Protein AF-A0A815PMX2-F1 (afdb_monomer_lite)

Radius of gyration: 17.83 Å; chains: 1; bounding box: 47×33×48 Å

Structure (mmCIF, N/CA/C/O backbone):
data_AF-A0A815PMX2-F1
#
_entry.id   AF-A0A815PMX2-F1
#
loop_
_atom_site.group_PDB
_atom_site.id
_atom_site.type_symbol
_atom_site.label_atom_id
_atom_site.label_alt_id
_atom_site.label_comp_id
_atom_site.label_asym_id
_atom_site.label_entity_id
_atom_site.label_seq_id
_atom_site.pdbx_PDB_ins_code
_atom_site.Cartn_x
_atom_site.Cartn_y
_atom_site.Cartn_z
_atom_site.occupancy
_atom_site.B_iso_or_equiv
_atom_site.auth_seq_id
_atom_site.auth_comp_id
_atom_site.auth_asym_id
_atom_site.auth_atom_id
_atom_site.pdbx_PDB_model_num
ATOM 1 N N . SER A 1 1 ? -27.766 22.122 11.361 1.00 43.38 1 SER A N 1
ATOM 2 C CA . SER A 1 1 ? -26.339 22.453 11.202 1.00 43.38 1 SER A CA 1
ATOM 3 C C . SER A 1 1 ? -25.602 21.151 10.953 1.00 43.38 1 SER A C 1
ATOM 5 O O . SER A 1 1 ? -25.470 20.367 11.881 1.00 43.38 1 SER A O 1
ATOM 7 N N . LEU A 1 2 ? -25.263 20.840 9.700 1.00 44.00 2 LEU A N 1
ATOM 8 C CA . LEU A 1 2 ? -24.420 19.687 9.375 1.00 44.00 2 LEU A CA 1
ATOM 9 C C . LEU A 1 2 ? -22.976 20.146 9.568 1.00 44.00 2 LEU A C 1
ATOM 11 O O . LEU A 1 2 ? -22.429 20.832 8.710 1.00 44.00 2 LEU A O 1
ATOM 15 N N . HIS A 1 3 ? -22.385 19.843 10.721 1.00 51.25 3 HIS A N 1
ATOM 16 C CA . HIS A 1 3 ? -20.934 19.905 10.839 1.00 51.25 3 HIS A CA 1
ATOM 17 C C . HIS A 1 3 ? -20.375 18.859 9.873 1.00 51.25 3 HIS A C 1
ATOM 19 O O . HIS A 1 3 ? -20.609 17.665 10.051 1.00 51.25 3 HIS A O 1
ATOM 25 N N . GLN A 1 4 ? -19.725 19.314 8.800 1.00 53.69 4 GLN A N 1
ATOM 26 C CA . GLN A 1 4 ? -18.929 18.443 7.944 1.00 53.69 4 GLN A CA 1
ATOM 27 C C . GLN A 1 4 ? -17.819 17.875 8.824 1.00 53.69 4 GLN A C 1
ATOM 29 O O . GLN A 1 4 ? -16.907 18.596 9.222 1.00 53.69 4 GLN A O 1
ATOM 34 N N . LEU A 1 5 ? -17.951 16.606 9.197 1.00 58.38 5 LEU A N 1
ATOM 35 C CA . LEU A 1 5 ? -16.879 15.877 9.849 1.00 58.38 5 LEU A CA 1
ATOM 36 C C . LEU A 1 5 ? -15.740 15.762 8.835 1.00 58.38 5 LEU A C 1
ATOM 38 O O . LEU A 1 5 ? -15.934 15.235 7.739 1.00 58.38 5 LEU A O 1
ATOM 42 N N . THR A 1 6 ? -14.580 16.322 9.169 1.00 66.44 6 THR A N 1
ATOM 43 C CA . THR A 1 6 ? -13.397 16.232 8.316 1.00 66.44 6 THR A CA 1
ATOM 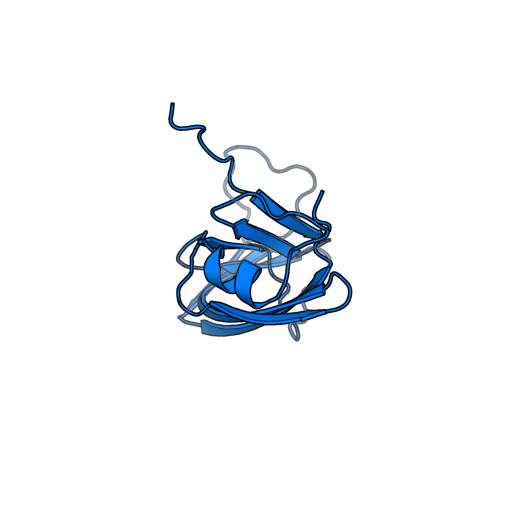44 C C . THR A 1 6 ? -12.920 14.779 8.315 1.00 66.44 6 THR A C 1
ATOM 46 O O . THR A 1 6 ? -12.684 14.235 9.395 1.00 66.44 6 THR A O 1
ATOM 49 N N . PRO A 1 7 ? -12.790 14.124 7.151 1.00 76.44 7 PRO A N 1
ATOM 50 C CA . PRO A 1 7 ? -12.268 12.767 7.090 1.00 76.44 7 PRO A CA 1
ATOM 51 C C . PRO A 1 7 ? -10.827 12.734 7.602 1.00 76.44 7 PRO A C 1
ATOM 53 O O . PRO A 1 7 ? -10.043 13.646 7.324 1.00 76.44 7 PRO A O 1
ATOM 56 N N . THR A 1 8 ? -10.465 11.675 8.323 1.00 85.50 8 THR A N 1
ATOM 57 C CA . THR A 1 8 ? -9.077 11.474 8.746 1.00 85.50 8 THR A CA 1
ATOM 58 C C . THR A 1 8 ? -8.324 10.696 7.685 1.00 85.50 8 THR A C 1
ATOM 60 O O . THR A 1 8 ? -8.778 9.645 7.231 1.00 85.50 8 THR A O 1
ATOM 63 N N . ILE A 1 9 ? -7.156 11.203 7.299 1.00 89.75 9 ILE A N 1
ATOM 64 C CA . ILE A 1 9 ? -6.260 10.548 6.351 1.00 89.75 9 ILE A CA 1
ATOM 65 C C . ILE A 1 9 ? -4.940 10.290 7.064 1.00 89.75 9 ILE A C 1
ATOM 67 O O . ILE A 1 9 ? -4.290 11.222 7.530 1.00 89.75 9 ILE A O 1
ATOM 71 N N . TYR A 1 10 ? -4.538 9.025 7.118 1.00 90.00 10 TYR A N 1
ATOM 72 C CA . TYR A 1 10 ? -3.229 8.620 7.614 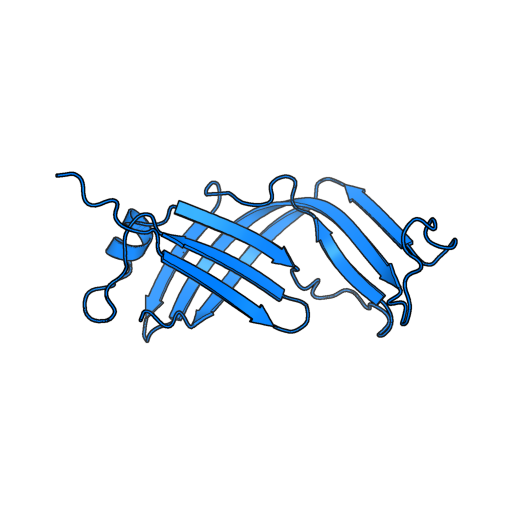1.00 90.00 10 TYR A CA 1
ATOM 73 C C . TYR A 1 10 ? -2.324 8.329 6.435 1.00 90.00 10 TYR A C 1
ATOM 75 O O . TYR A 1 10 ? -2.607 7.420 5.656 1.00 90.00 10 TYR A O 1
ATOM 83 N N . THR A 1 11 ? -1.227 9.067 6.322 1.00 90.12 11 THR A N 1
ATOM 84 C CA . THR A 1 11 ? -0.210 8.820 5.300 1.00 90.12 11 THR A CA 1
ATOM 85 C C . THR A 1 11 ? 1.021 8.208 5.948 1.00 90.12 11 THR A C 1
ATOM 87 O O . THR A 1 11 ? 1.659 8.816 6.805 1.00 90.12 11 THR A O 1
ATOM 90 N N . TYR A 1 12 ? 1.372 7.003 5.514 1.00 88.75 12 TYR A N 1
ATOM 91 C CA . TYR A 1 12 ? 2.655 6.385 5.805 1.00 88.75 12 TYR A CA 1
ATOM 92 C C . TYR A 1 12 ? 3.595 6.606 4.622 1.00 88.75 12 TYR A C 1
ATOM 94 O O . TYR A 1 12 ? 3.279 6.229 3.492 1.00 88.75 12 TYR A O 1
ATOM 102 N N . SER A 1 13 ? 4.765 7.186 4.889 1.00 89.44 13 SER A N 1
ATOM 103 C CA . SER A 1 13 ? 5.793 7.422 3.879 1.00 89.44 13 SER A CA 1
ATOM 104 C C . SER A 1 13 ? 7.164 6.992 4.387 1.00 89.44 13 SER A C 1
ATOM 106 O O . SER A 1 13 ? 7.583 7.347 5.489 1.00 89.44 13 SER A O 1
ATOM 108 N N . SER A 1 14 ? 7.864 6.212 3.573 1.00 86.19 14 SER A N 1
ATOM 109 C CA . SER A 1 14 ? 9.255 5.812 3.769 1.00 86.19 14 SER A CA 1
ATOM 110 C C . SER A 1 14 ? 9.955 5.720 2.406 1.00 86.19 14 SER A C 1
ATOM 112 O O . SER A 1 14 ? 9.291 5.767 1.364 1.00 86.19 14 SER A O 1
ATOM 114 N N . PRO A 1 15 ? 11.297 5.616 2.346 1.00 82.38 15 PRO A N 1
ATOM 115 C CA . PRO A 1 15 ? 11.984 5.420 1.073 1.00 82.38 15 PRO A CA 1
ATOM 116 C C . PRO A 1 15 ? 11.419 4.201 0.320 1.00 82.38 15 PRO A C 1
ATOM 118 O O . PRO A 1 15 ? 11.543 3.067 0.773 1.00 82.38 15 PRO A O 1
ATOM 121 N N . GLY A 1 16 ? 10.766 4.443 -0.820 1.00 81.50 16 GLY A N 1
ATOM 122 C CA . GLY A 1 16 ? 10.159 3.399 -1.657 1.00 81.50 16 GLY A CA 1
ATOM 123 C C . GLY A 1 16 ? 8.737 2.961 -1.275 1.00 81.50 16 GLY A C 1
ATOM 124 O O . GLY A 1 16 ? 8.177 2.123 -1.976 1.00 81.50 16 GLY A O 1
ATOM 125 N N . THR A 1 17 ? 8.126 3.528 -0.227 1.00 87.25 17 THR A N 1
ATOM 126 C CA . THR A 1 17 ? 6.737 3.219 0.166 1.00 87.25 17 THR A CA 1
ATOM 127 C C . THR A 1 17 ? 5.949 4.495 0.447 1.00 87.25 17 THR A C 1
ATOM 129 O O . THR A 1 17 ? 6.389 5.331 1.228 1.00 87.25 17 THR A O 1
ATOM 132 N N . SER A 1 18 ? 4.772 4.639 -0.154 1.00 90.88 18 SER A N 1
ATOM 133 C CA . SER A 1 18 ? 3.823 5.715 0.144 1.00 90.88 18 SER A CA 1
ATOM 134 C C . SER A 1 18 ? 2.415 5.154 0.071 1.00 90.88 18 SER A C 1
ATOM 136 O O . SER A 1 18 ? 1.991 4.663 -0.979 1.00 90.88 18 SER A O 1
ATOM 138 N N . ILE A 1 19 ? 1.735 5.173 1.213 1.00 92.19 19 ILE A N 1
ATOM 139 C CA . ILE A 1 19 ? 0.402 4.611 1.399 1.00 92.19 19 ILE A CA 1
ATOM 140 C C . ILE A 1 19 ? -0.426 5.628 2.169 1.00 92.19 19 ILE A C 1
ATOM 142 O O . ILE A 1 19 ? 0.028 6.140 3.191 1.00 92.19 19 ILE A O 1
ATOM 146 N N . SER A 1 20 ? -1.652 5.878 1.719 1.00 94.00 20 SER A N 1
ATOM 147 C CA . SER A 1 20 ? -2.623 6.665 2.480 1.00 94.00 20 SER A CA 1
ATOM 148 C C . SER A 1 20 ? -3.851 5.830 2.817 1.00 94.00 20 SER A C 1
ATOM 150 O O . SER A 1 20 ? -4.326 5.067 1.983 1.00 94.00 20 SER A O 1
ATOM 152 N N . ILE A 1 21 ? -4.376 5.972 4.029 1.00 94.81 21 ILE A N 1
ATOM 153 C CA . ILE A 1 21 ? -5.571 5.272 4.507 1.00 94.81 21 ILE A CA 1
ATOM 154 C C . ILE A 1 21 ? -6.569 6.331 4.958 1.00 94.81 21 ILE A C 1
ATOM 156 O O . ILE A 1 21 ? -6.280 7.115 5.861 1.00 94.81 21 ILE A O 1
ATOM 160 N N . GLY A 1 22 ? -7.724 6.369 4.302 1.00 93.88 22 GLY A N 1
ATOM 161 C CA . GLY A 1 22 ? -8.795 7.310 4.600 1.00 93.88 22 GLY A CA 1
ATOM 162 C C . GLY A 1 22 ? -9.890 6.683 5.455 1.00 93.88 22 GLY A C 1
ATOM 163 O O . GLY A 1 22 ? -10.361 5.580 5.164 1.00 93.88 22 GLY A O 1
ATOM 164 N N . PHE A 1 23 ? -10.350 7.432 6.453 1.00 93.44 23 PHE A N 1
ATOM 165 C CA . PHE A 1 23 ? -11.509 7.121 7.283 1.00 93.44 23 PHE A CA 1
ATOM 166 C C . PHE A 1 23 ? -12.581 8.203 7.119 1.00 93.44 23 PHE A C 1
ATOM 168 O O . PHE A 1 23 ? -12.278 9.390 6.997 1.00 93.44 23 PHE A O 1
ATOM 175 N N . LYS A 1 24 ? -13.851 7.789 7.089 1.00 92.12 24 LYS A N 1
ATOM 176 C CA . LYS A 1 24 ? -15.018 8.653 6.838 1.00 92.12 24 LYS A CA 1
ATOM 177 C C . LYS A 1 24 ? -15.202 9.709 7.922 1.00 92.12 24 LYS A C 1
ATOM 179 O O . LYS A 1 24 ? -15.602 10.826 7.618 1.00 92.12 24 LYS A O 1
ATOM 184 N N . ASN A 1 25 ? -14.916 9.336 9.165 1.00 88.50 25 ASN A N 1
ATOM 185 C CA . ASN A 1 25 ? -15.086 10.175 10.340 1.00 88.50 25 ASN A CA 1
ATOM 186 C C . ASN A 1 25 ? -13.749 10.346 11.073 1.00 88.50 25 ASN A C 1
ATOM 188 O O . ASN A 1 25 ? -12.892 9.462 10.964 1.00 88.50 25 ASN A O 1
ATOM 192 N N . PRO A 1 26 ? -13.603 11.430 11.856 1.00 85.38 26 PRO A N 1
ATOM 193 C CA . PRO A 1 26 ? -12.524 11.580 12.815 1.00 85.38 26 PRO A CA 1
ATOM 194 C C . PRO A 1 26 ? -12.396 10.353 13.713 1.00 85.38 26 PRO A C 1
ATOM 196 O O . PRO A 1 26 ? -13.371 9.942 14.345 1.00 85.38 26 PRO A O 1
ATOM 199 N N . LEU A 1 27 ? -11.198 9.779 13.776 1.00 84.69 27 LEU A N 1
ATOM 200 C CA . LEU A 1 27 ? -10.879 8.762 14.771 1.00 84.69 27 LEU A CA 1
ATOM 201 C C . LEU A 1 27 ? -10.441 9.452 16.063 1.00 84.69 27 LEU A C 1
ATOM 203 O O . LEU A 1 27 ? -9.712 10.435 16.019 1.00 84.69 27 LEU A O 1
ATOM 207 N N . GLN A 1 28 ? -10.877 8.935 17.207 1.00 81.75 28 GLN A N 1
ATOM 208 C CA . GLN A 1 28 ? -10.470 9.431 18.521 1.00 81.75 28 GLN A CA 1
ATOM 209 C C . GLN A 1 28 ? -9.526 8.421 19.167 1.00 81.75 28 GLN A C 1
ATOM 211 O O . GLN A 1 28 ? -9.872 7.244 19.287 1.00 81.75 28 GLN A O 1
ATOM 216 N N . GLN A 1 29 ? -8.347 8.880 19.591 1.00 75.50 29 GLN A N 1
ATOM 217 C CA . GLN A 1 29 ? -7.260 8.018 20.062 1.00 75.50 29 GLN A CA 1
ATOM 218 C C . GLN A 1 29 ? -7.683 7.059 21.190 1.00 75.50 29 GLN A C 1
ATOM 220 O O . GLN A 1 29 ? -7.303 5.890 21.170 1.00 75.50 29 GLN A O 1
ATOM 225 N N . ASP A 1 30 ? -8.516 7.529 22.121 1.00 77.00 30 ASP A N 1
ATOM 226 C CA . ASP A 1 30 ? -8.897 6.778 23.325 1.00 77.00 30 ASP A CA 1
ATOM 227 C C . ASP A 1 30 ? -10.066 5.802 23.122 1.00 77.00 30 ASP A C 1
ATOM 229 O O . ASP A 1 30 ? -10.327 4.956 23.978 1.00 77.00 30 ASP A O 1
ATOM 233 N N . THR A 1 31 ? -10.801 5.912 22.012 1.00 79.12 31 THR A N 1
ATOM 234 C CA . THR A 1 31 ? -12.017 5.110 21.766 1.00 79.12 31 THR A CA 1
ATOM 235 C C . THR A 1 31 ? -11.920 4.241 20.519 1.00 79.12 31 THR A C 1
ATOM 237 O O . THR A 1 31 ? -12.718 3.314 20.340 1.00 79.12 31 THR A O 1
ATOM 240 N N . VAL A 1 32 ? -10.922 4.497 19.672 1.00 86.50 32 VAL A N 1
ATOM 241 C CA . VAL A 1 32 ? -10.693 3.735 18.453 1.00 86.50 32 VAL A CA 1
ATOM 242 C C . VAL A 1 32 ? -10.374 2.274 18.761 1.00 86.50 32 VAL A C 1
ATOM 244 O O . VAL A 1 32 ? -9.493 1.921 19.545 1.00 86.50 32 VAL A O 1
ATOM 247 N N . ASN A 1 33 ? -11.111 1.398 18.099 1.00 91.69 33 ASN A N 1
ATOM 248 C CA . ASN A 1 33 ? -10.950 -0.043 18.168 1.00 91.69 33 ASN A CA 1
ATOM 249 C C . ASN A 1 33 ? -11.115 -0.631 16.759 1.00 91.69 33 ASN A C 1
ATOM 251 O O . ASN A 1 33 ? -11.407 0.087 15.800 1.00 91.69 33 ASN A O 1
ATOM 255 N N . LEU A 1 34 ? -10.911 -1.942 16.625 1.00 93.88 34 LEU A N 1
ATOM 256 C CA . LEU A 1 34 ? -10.989 -2.623 15.333 1.00 93.88 34 LEU A CA 1
ATOM 257 C C . LEU A 1 34 ? -12.345 -2.426 14.632 1.00 93.88 34 LEU A C 1
ATOM 259 O O . LEU A 1 34 ? -12.367 -2.168 13.431 1.00 93.88 34 LEU A O 1
ATOM 263 N N . GLU A 1 35 ? -13.454 -2.518 15.367 1.00 94.12 35 GLU A N 1
ATOM 264 C CA . GLU A 1 35 ? -14.802 -2.362 14.809 1.00 94.12 35 GLU A CA 1
ATOM 265 C C . GLU A 1 35 ? -15.026 -0.931 14.302 1.00 94.12 35 GLU A C 1
ATOM 267 O O . GLU A 1 35 ? -15.513 -0.728 13.189 1.00 94.12 35 GLU A O 1
ATOM 272 N N . GLU A 1 36 ? -14.594 0.068 15.077 1.00 92.19 36 GLU A N 1
ATOM 273 C CA . GLU A 1 36 ? -14.652 1.482 14.694 1.00 92.19 36 GLU A CA 1
ATOM 274 C C . GLU A 1 36 ? -13.851 1.738 13.406 1.00 92.19 36 GLU A C 1
ATOM 276 O O . GLU A 1 36 ? -14.342 2.392 12.486 1.00 92.19 36 GLU A O 1
ATOM 281 N N . LEU A 1 37 ? -12.642 1.180 13.299 1.00 93.50 37 LEU A N 1
ATOM 282 C CA . LEU A 1 37 ? -11.791 1.300 12.112 1.00 93.50 37 LEU A CA 1
ATOM 283 C C . LEU A 1 37 ? -12.426 0.641 10.885 1.00 93.50 37 LEU A C 1
ATOM 285 O O . LEU A 1 37 ? -12.453 1.242 9.814 1.00 93.50 37 LEU A O 1
ATOM 289 N N . GLN A 1 38 ? -12.963 -0.571 11.037 1.00 95.50 38 GLN A N 1
ATOM 290 C CA . GLN A 1 38 ? -13.640 -1.296 9.960 1.00 95.50 38 GLN A CA 1
ATOM 291 C C . GLN A 1 38 ? -14.886 -0.550 9.473 1.00 95.50 38 GLN A C 1
ATOM 293 O O . GLN A 1 38 ? -15.085 -0.407 8.268 1.00 95.50 38 GLN A O 1
ATOM 298 N N . ARG A 1 39 ? -15.703 -0.028 10.394 1.00 93.75 39 ARG A N 1
ATOM 299 C CA . ARG A 1 39 ? -16.922 0.723 10.069 1.00 93.75 39 ARG A CA 1
ATOM 300 C C . ARG A 1 39 ? -16.621 2.049 9.373 1.00 93.75 39 ARG A C 1
ATOM 302 O O . ARG A 1 39 ? -17.348 2.448 8.462 1.00 93.75 39 ARG A O 1
ATOM 309 N N . ASN A 1 40 ? -15.571 2.741 9.814 1.00 93.31 40 ASN A N 1
ATOM 310 C CA . ASN A 1 40 ? -15.205 4.053 9.288 1.00 93.31 40 ASN A CA 1
ATOM 311 C C . ASN A 1 40 ? -14.247 3.996 8.100 1.00 93.31 40 ASN A C 1
ATOM 313 O O . ASN A 1 40 ? -14.003 5.044 7.507 1.00 93.31 40 ASN A O 1
ATOM 317 N N . PHE A 1 41 ? -13.710 2.833 7.732 1.00 95.06 41 PHE A N 1
ATOM 318 C CA . PHE A 1 41 ? -12.833 2.705 6.573 1.00 95.06 41 PHE A CA 1
ATOM 319 C C . PHE A 1 41 ? -13.503 3.273 5.312 1.00 95.06 41 PHE A C 1
ATOM 321 O O . PHE A 1 41 ? -14.687 3.033 5.046 1.00 95.06 41 PHE A O 1
ATOM 328 N N . ASN A 1 42 ? -12.745 4.077 4.566 1.00 95.75 42 ASN A N 1
ATOM 329 C CA . ASN A 1 42 ? -13.207 4.715 3.339 1.00 95.75 42 ASN A CA 1
ATOM 330 C C . ASN A 1 42 ? -12.411 4.259 2.120 1.00 95.75 42 ASN A C 1
ATOM 332 O O . ASN A 1 42 ? -13.008 3.908 1.116 1.00 95.75 42 ASN A O 1
ATOM 336 N N . TYR A 1 43 ? -11.079 4.302 2.187 1.00 95.50 43 TYR A N 1
ATOM 337 C CA . TYR A 1 43 ? -10.219 3.890 1.079 1.00 95.50 43 TYR A CA 1
ATOM 338 C C . TYR A 1 43 ? -8.781 3.650 1.543 1.00 95.50 43 TYR A C 1
ATOM 340 O O . TYR A 1 43 ? -8.345 4.149 2.583 1.00 95.50 43 TYR A O 1
ATOM 348 N N . VAL A 1 44 ? -8.018 2.952 0.707 1.00 94.94 44 VAL A N 1
ATOM 349 C CA . VAL A 1 44 ? -6.557 2.964 0.694 1.00 94.94 44 VAL A CA 1
ATOM 350 C C . VAL A 1 44 ? -6.070 3.548 -0.631 1.00 94.94 44 VAL A C 1
ATOM 352 O O . VAL A 1 44 ? -6.672 3.309 -1.674 1.00 94.94 44 VAL A O 1
ATOM 355 N N . ALA A 1 45 ? -4.998 4.329 -0.595 1.00 93.88 45 ALA A N 1
ATOM 356 C CA . ALA A 1 45 ? -4.268 4.790 -1.766 1.00 93.88 45 ALA A CA 1
ATOM 357 C C . ALA A 1 45 ? -2.845 4.233 -1.721 1.00 93.88 45 ALA A C 1
ATOM 359 O O . ALA A 1 45 ? -2.188 4.286 -0.678 1.00 93.88 45 ALA A O 1
ATOM 360 N N . LEU A 1 46 ? -2.394 3.666 -2.839 1.00 91.38 46 LEU A N 1
ATOM 361 C CA . LEU A 1 46 ? -1.102 2.993 -2.967 1.00 91.38 46 LEU A CA 1
ATOM 362 C C . LEU A 1 46 ? -0.271 3.726 -4.022 1.00 91.38 46 LEU A C 1
ATOM 364 O O . LEU A 1 46 ? -0.376 3.421 -5.207 1.00 91.38 46 LEU A O 1
ATOM 368 N N . ASP A 1 47 ? 0.553 4.686 -3.604 1.00 86.94 47 ASP A N 1
ATOM 369 C CA . ASP A 1 47 ? 1.334 5.490 -4.554 1.00 86.94 47 ASP A CA 1
ATOM 370 C C . ASP A 1 47 ? 2.651 4.802 -4.918 1.00 86.94 47 ASP A C 1
ATOM 372 O O . ASP A 1 47 ? 3.023 4.694 -6.087 1.00 86.94 47 ASP A O 1
ATOM 376 N N . LYS A 1 48 ? 3.381 4.339 -3.895 1.00 87.06 48 LYS A N 1
ATOM 377 C CA . LYS A 1 48 ? 4.650 3.623 -4.048 1.00 87.06 48 LYS A CA 1
ATOM 378 C C . LYS A 1 48 ? 4.641 2.388 -3.177 1.00 87.06 48 LYS A C 1
ATOM 380 O O . LYS A 1 48 ? 4.321 2.466 -1.992 1.00 87.06 48 LYS A O 1
ATOM 385 N N . LEU A 1 49 ? 5.038 1.267 -3.762 1.00 87.62 49 LEU A N 1
ATOM 386 C CA . LEU A 1 49 ? 5.207 0.013 -3.049 1.00 87.62 49 LEU A CA 1
ATOM 387 C C . LEU A 1 49 ? 6.561 -0.599 -3.391 1.00 87.62 49 LEU A C 1
ATOM 389 O O . LEU A 1 49 ? 6.954 -0.585 -4.563 1.00 87.62 49 LEU A O 1
ATOM 393 N N . PRO A 1 50 ? 7.246 -1.184 -2.399 1.00 84.56 50 PRO A N 1
ATOM 394 C CA . PRO A 1 50 ? 8.473 -1.909 -2.646 1.00 84.56 50 PRO A CA 1
ATOM 395 C C . PRO A 1 50 ? 8.171 -3.184 -3.437 1.00 84.56 50 PRO A C 1
ATOM 397 O O . PRO A 1 50 ? 7.166 -3.862 -3.213 1.00 84.56 50 PRO A O 1
ATOM 400 N N . LEU A 1 51 ? 9.078 -3.538 -4.344 1.00 83.31 51 LEU A N 1
ATOM 401 C CA . LEU A 1 51 ? 9.064 -4.825 -5.031 1.00 83.31 51 LEU A CA 1
ATOM 402 C C . LEU A 1 51 ? 10.063 -5.756 -4.353 1.00 83.31 51 LEU A C 1
ATOM 404 O O . LEU A 1 51 ? 11.260 -5.722 -4.629 1.00 83.31 51 LEU A O 1
ATOM 408 N N . PHE A 1 52 ? 9.566 -6.581 -3.436 1.00 77.94 52 PHE A N 1
ATOM 409 C CA . PHE A 1 52 ? 10.399 -7.572 -2.765 1.00 77.94 52 PHE A CA 1
ATOM 410 C C . PHE A 1 52 ? 10.824 -8.678 -3.738 1.00 77.94 52 PHE A C 1
ATOM 412 O O . PHE A 1 52 ? 10.013 -9.172 -4.519 1.00 77.94 52 PHE A O 1
ATOM 419 N N . GLY A 1 53 ? 12.092 -9.090 -3.660 1.00 79.06 53 GLY A N 1
ATOM 420 C CA . GLY A 1 53 ? 12.626 -10.204 -4.450 1.00 79.06 53 GLY A CA 1
ATOM 421 C C . GLY A 1 53 ? 13.040 -9.856 -5.883 1.00 79.06 53 GLY A C 1
ATOM 422 O O . GLY A 1 53 ? 13.316 -10.769 -6.656 1.00 79.06 53 GLY A O 1
ATOM 423 N N . LEU A 1 54 ? 13.092 -8.569 -6.242 1.00 80.12 54 LEU A N 1
ATOM 424 C CA . LEU A 1 54 ? 13.723 -8.110 -7.478 1.00 80.12 54 LEU A CA 1
ATOM 425 C C . LEU A 1 54 ? 15.085 -7.485 -7.171 1.00 80.12 54 LEU A C 1
ATOM 427 O O . LEU A 1 54 ? 15.178 -6.559 -6.366 1.00 80.12 54 LEU A O 1
ATOM 431 N N . ASP A 1 55 ? 16.120 -7.946 -7.869 1.00 83.88 55 ASP A N 1
ATOM 432 C CA . ASP A 1 55 ? 17.437 -7.311 -7.857 1.00 83.88 55 ASP A CA 1
ATOM 433 C C . ASP A 1 55 ? 17.405 -6.062 -8.748 1.00 83.88 55 ASP A C 1
ATOM 435 O O . ASP A 1 55 ? 17.612 -6.117 -9.962 1.00 83.88 55 ASP A O 1
ATOM 439 N N . VAL A 1 56 ? 17.082 -4.921 -8.137 1.00 84.50 56 VAL A N 1
ATOM 440 C CA . VAL A 1 56 ? 17.016 -3.618 -8.809 1.00 84.50 56 VAL A CA 1
ATOM 441 C C . VAL A 1 56 ? 18.333 -2.865 -8.586 1.00 84.50 56 VAL A C 1
ATOM 443 O O . VAL A 1 56 ? 18.739 -2.693 -7.433 1.00 84.50 56 VAL A O 1
ATOM 446 N N . PRO A 1 57 ? 19.012 -2.380 -9.645 1.00 86.56 57 PRO A N 1
ATOM 447 C CA . PRO A 1 57 ? 20.210 -1.564 -9.478 1.00 86.56 57 PRO A CA 1
ATOM 448 C C . PRO A 1 57 ? 19.931 -0.311 -8.635 1.00 86.56 57 PRO A C 1
ATOM 450 O O . PRO A 1 57 ? 18.876 0.306 -8.755 1.00 86.56 57 PRO A O 1
ATOM 453 N N . SER A 1 58 ? 20.888 0.113 -7.808 1.00 86.81 58 SER A N 1
ATOM 454 C CA . SER A 1 58 ? 20.685 1.191 -6.820 1.00 86.81 58 SER A CA 1
ATOM 455 C C . SER A 1 58 ? 20.337 2.558 -7.417 1.00 86.81 58 SER A C 1
ATOM 457 O O . SER A 1 58 ? 19.792 3.416 -6.726 1.00 86.81 58 SER A O 1
ATOM 459 N N . ASN A 1 59 ? 20.644 2.779 -8.695 1.00 88.31 59 ASN A N 1
ATOM 460 C CA . ASN A 1 59 ? 20.291 3.987 -9.433 1.00 88.31 59 ASN A CA 1
ATOM 461 C C . ASN A 1 59 ? 18.922 3.899 -10.130 1.00 88.31 59 ASN A C 1
ATOM 463 O O . ASN A 1 59 ? 18.591 4.804 -10.894 1.00 88.31 59 ASN A O 1
ATOM 467 N N . TRP A 1 60 ? 18.137 2.848 -9.889 1.00 87.75 60 TRP A N 1
ATOM 468 C CA . TRP A 1 60 ? 16.798 2.670 -10.443 1.00 87.75 60 TRP A CA 1
ATOM 469 C C . TRP A 1 60 ? 15.722 2.773 -9.366 1.00 87.75 60 TRP A C 1
ATOM 471 O O . TRP A 1 60 ? 15.837 2.226 -8.275 1.00 87.75 60 TRP A O 1
ATOM 481 N N . GLU A 1 61 ? 14.637 3.456 -9.709 1.00 87.31 61 GLU A N 1
ATOM 482 C CA . GLU A 1 61 ? 13.393 3.452 -8.953 1.00 87.31 61 GLU A CA 1
ATOM 483 C C . GLU A 1 61 ? 12.400 2.557 -9.694 1.00 87.31 61 GLU A C 1
ATOM 485 O O . GLU A 1 61 ? 12.044 2.855 -10.836 1.00 87.31 61 GLU A O 1
ATOM 490 N N . VAL A 1 62 ? 11.967 1.462 -9.061 1.00 88.12 62 VAL A N 1
ATOM 491 C CA . VAL A 1 62 ? 11.022 0.499 -9.643 1.00 88.12 62 VAL A CA 1
ATOM 492 C C . VAL A 1 62 ? 9.889 0.236 -8.659 1.00 88.12 62 VAL A C 1
ATOM 494 O O . VAL A 1 62 ? 10.135 -0.027 -7.485 1.00 88.12 62 VAL A O 1
ATOM 497 N N . TYR A 1 63 ? 8.650 0.321 -9.133 1.00 89.25 63 TYR A N 1
ATOM 498 C CA . TYR A 1 63 ? 7.452 0.137 -8.319 1.00 89.25 63 TYR A CA 1
ATOM 499 C C . TYR A 1 63 ? 6.293 -0.375 -9.185 1.00 89.25 63 TYR A C 1
ATOM 501 O O . TYR A 1 63 ? 6.260 -0.139 -10.402 1.00 89.25 63 TYR A O 1
ATOM 509 N N . PRO A 1 64 ? 5.345 -1.122 -8.598 1.00 89.75 64 PRO A N 1
ATOM 510 C CA . PRO A 1 64 ? 4.169 -1.553 -9.326 1.00 89.75 64 PRO A CA 1
ATOM 511 C C . PRO A 1 64 ? 3.217 -0.368 -9.542 1.00 89.75 64 PRO A C 1
ATOM 513 O O . PRO A 1 64 ? 3.237 0.618 -8.806 1.00 89.75 64 PRO A O 1
ATOM 516 N N . GLN A 1 65 ? 2.381 -0.465 -10.568 1.00 88.88 65 GLN A N 1
ATOM 517 C CA . GLN A 1 65 ? 1.354 0.515 -10.908 1.00 88.88 65 GLN A CA 1
ATOM 518 C C . GLN A 1 65 ? -0.027 -0.114 -10.742 1.00 88.88 65 GLN A C 1
ATOM 520 O O . GLN A 1 65 ? -0.313 -1.157 -11.341 1.00 88.88 65 GLN A O 1
ATOM 525 N N . THR A 1 66 ? -0.885 0.517 -9.943 1.00 86.81 66 THR A N 1
ATOM 526 C CA . THR A 1 66 ? -2.282 0.110 -9.767 1.00 86.81 66 THR A CA 1
ATOM 527 C C . THR A 1 66 ? -3.176 0.784 -10.818 1.00 86.81 66 THR A C 1
ATOM 529 O O . THR A 1 66 ? -2.913 1.921 -11.205 1.00 86.81 66 THR A O 1
ATOM 532 N N . PRO A 1 67 ? -4.240 0.117 -11.304 1.00 82.19 67 PRO A N 1
ATOM 533 C CA . PRO A 1 67 ? -5.190 0.716 -12.248 1.00 82.19 67 PRO A CA 1
ATOM 534 C C . PRO A 1 67 ? -5.938 1.920 -11.670 1.00 82.19 67 PRO A C 1
ATOM 536 O O . PRO A 1 67 ? -6.349 2.809 -12.411 1.00 82.19 67 PRO A O 1
ATOM 539 N N . VAL A 1 68 ? -6.124 1.927 -10.349 1.00 85.00 68 VAL A N 1
ATOM 540 C CA . VAL A 1 68 ? -6.811 2.980 -9.602 1.00 85.00 68 VAL A CA 1
ATOM 541 C C . VAL A 1 68 ? -5.895 3.441 -8.472 1.00 85.00 68 VAL A C 1
ATOM 543 O O . VAL A 1 68 ? -5.268 2.619 -7.798 1.00 85.00 68 VAL A O 1
ATOM 546 N N . SER A 1 69 ? -5.792 4.756 -8.286 1.00 79.69 69 SER A N 1
ATOM 547 C CA . SER A 1 69 ? -4.929 5.378 -7.276 1.00 79.69 69 SER A CA 1
ATOM 548 C C . SER A 1 69 ? -5.466 5.222 -5.851 1.00 79.69 69 SER A C 1
ATOM 550 O O . SER A 1 69 ? -4.674 5.163 -4.915 1.00 79.69 69 SER A O 1
ATOM 552 N N . SER A 1 70 ? -6.786 5.1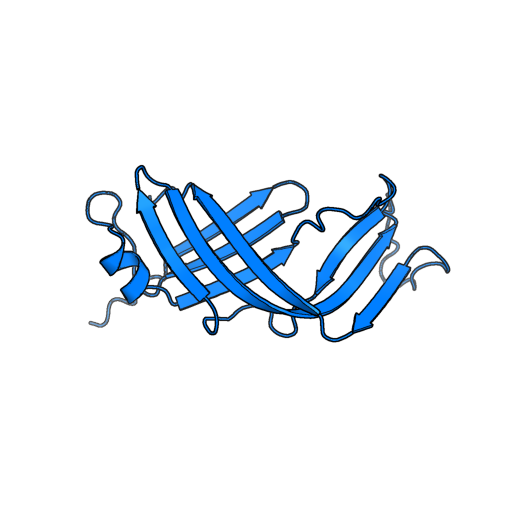12 -5.682 1.00 92.12 70 SER A N 1
ATOM 553 C CA . SER A 1 70 ? -7.453 4.860 -4.403 1.00 92.12 70 SER A CA 1
ATOM 554 C C . SER A 1 70 ? -8.646 3.918 -4.557 1.00 92.12 70 SER A C 1
ATOM 556 O O . SER A 1 70 ? -9.373 3.983 -5.545 1.00 92.12 70 SER A O 1
ATOM 558 N N . PHE A 1 71 ? -8.843 3.024 -3.593 1.00 94.06 71 PHE A N 1
ATOM 559 C CA . PHE A 1 71 ? -9.889 2.001 -3.647 1.00 94.06 71 PHE A CA 1
ATOM 560 C C . PHE A 1 71 ? -10.212 1.444 -2.254 1.00 94.06 71 PHE A C 1
ATOM 562 O O . PHE A 1 71 ? -9.439 1.608 -1.310 1.00 94.06 71 PHE A O 1
ATOM 569 N N . ASP A 1 72 ? -11.354 0.779 -2.122 1.00 95.12 72 ASP A N 1
ATOM 570 C CA . ASP A 1 72 ? -11.823 0.106 -0.905 1.00 95.12 72 ASP A CA 1
ATOM 571 C C . ASP A 1 72 ? -12.051 -1.400 -1.116 1.00 95.12 72 ASP A C 1
ATOM 573 O O . ASP A 1 72 ? -11.845 -2.205 -0.206 1.00 95.12 72 ASP A O 1
ATOM 577 N N . GLU A 1 73 ? -12.412 -1.798 -2.334 1.00 94.62 73 GLU A N 1
ATOM 578 C CA . GLU A 1 73 ? -12.563 -3.192 -2.723 1.00 94.62 73 GLU A CA 1
ATOM 579 C C . GLU A 1 73 ? -11.273 -3.998 -2.500 1.00 94.62 73 GLU A C 1
ATOM 581 O O . GLU A 1 73 ? -10.162 -3.574 -2.822 1.00 94.62 73 GLU A O 1
ATOM 586 N N . GLY A 1 74 ? -11.422 -5.202 -1.938 1.00 94.31 74 GLY A N 1
ATOM 587 C CA . GLY A 1 74 ? -10.297 -6.095 -1.652 1.00 94.31 74 GLY A CA 1
ATOM 588 C C . GLY A 1 74 ? -9.465 -5.707 -0.425 1.00 94.31 74 GLY A C 1
ATOM 589 O O . GLY A 1 74 ? -8.476 -6.386 -0.139 1.00 94.31 74 GLY A O 1
ATOM 590 N N . VAL A 1 75 ? -9.854 -4.667 0.318 1.00 96.50 75 VAL A N 1
ATOM 591 C CA . VAL A 1 75 ? -9.195 -4.243 1.556 1.00 96.50 75 VAL A CA 1
ATOM 592 C C . VAL A 1 75 ? -9.885 -4.850 2.776 1.00 96.50 75 VAL A C 1
ATOM 594 O O . VAL A 1 75 ? -11.093 -4.739 2.957 1.00 96.50 75 VAL A O 1
ATOM 597 N N . HIS A 1 76 ? -9.103 -5.469 3.656 1.00 97.25 76 HIS A N 1
ATOM 598 C CA . HIS A 1 76 ? -9.579 -6.039 4.908 1.00 97.25 76 HIS A CA 1
ATOM 599 C C . HIS A 1 76 ? -8.686 -5.601 6.071 1.00 97.25 76 HIS A C 1
ATOM 601 O O . HIS A 1 76 ? -7.514 -5.975 6.131 1.00 97.25 76 HIS A O 1
ATOM 607 N N . ILE A 1 77 ? -9.240 -4.829 7.008 1.00 96.69 77 ILE A N 1
ATOM 608 C CA . ILE A 1 77 ? -8.579 -4.508 8.279 1.00 96.69 77 ILE A CA 1
ATOM 609 C C . ILE A 1 77 ? -8.732 -5.717 9.202 1.00 96.69 77 ILE A C 1
ATOM 611 O O . ILE A 1 77 ? -9.840 -6.023 9.641 1.00 96.69 77 ILE A O 1
ATOM 615 N N . SER A 1 78 ? -7.628 -6.408 9.475 1.00 97.25 78 SER A N 1
ATOM 616 C CA . SER A 1 78 ? -7.633 -7.690 10.183 1.00 97.25 78 SER A CA 1
ATOM 617 C C . SER A 1 78 ? -7.362 -7.566 11.679 1.00 97.25 78 SER A C 1
ATOM 619 O O . SER A 1 78 ? -7.832 -8.406 12.442 1.00 97.25 78 SER A O 1
ATOM 621 N N . ALA A 1 79 ? -6.615 -6.548 12.114 1.00 96.31 79 ALA A N 1
ATOM 622 C CA . ALA A 1 79 ? -6.366 -6.301 13.531 1.00 96.31 79 ALA A CA 1
ATOM 623 C C . ALA A 1 79 ? -5.991 -4.841 13.808 1.00 96.31 79 ALA A C 1
ATOM 625 O O . ALA A 1 79 ? -5.417 -4.157 12.956 1.00 96.31 79 ALA A O 1
ATOM 626 N N . TYR A 1 80 ? -6.273 -4.405 15.035 1.00 93.88 80 TYR A N 1
ATOM 627 C CA . TYR A 1 80 ? -5.780 -3.155 15.597 1.00 93.88 80 TYR A CA 1
ATOM 628 C C . TYR A 1 80 ? -5.417 -3.358 17.066 1.00 93.88 80 TYR A C 1
ATOM 630 O O . TYR A 1 80 ? -6.293 -3.573 17.900 1.00 93.88 80 TYR A O 1
ATOM 638 N N . GLU A 1 81 ? -4.122 -3.335 17.371 1.00 91.38 81 GLU A N 1
ATOM 639 C CA . GLU A 1 81 ? -3.591 -3.609 18.710 1.00 91.38 81 GLU A CA 1
ATOM 640 C C . GLU A 1 81 ? -2.355 -2.738 18.949 1.00 91.38 81 GLU A C 1
ATOM 642 O O . GLU A 1 81 ? -1.503 -2.617 18.067 1.00 91.38 81 GLU A O 1
ATOM 647 N N . ASN A 1 82 ? -2.237 -2.142 20.140 1.00 88.00 82 ASN A N 1
ATOM 648 C CA . ASN A 1 82 ? -1.084 -1.319 20.538 1.00 88.00 82 ASN A CA 1
ATOM 649 C C . ASN A 1 82 ? -0.745 -0.195 19.532 1.00 88.00 82 ASN A C 1
ATOM 651 O O . ASN A 1 82 ? 0.424 0.026 19.213 1.00 88.00 82 ASN A O 1
ATOM 655 N N . GLY A 1 83 ? -1.764 0.479 18.981 1.00 88.12 83 GLY A N 1
ATOM 656 C CA . GLY A 1 83 ? -1.583 1.562 18.003 1.00 88.12 83 GLY A CA 1
ATOM 657 C C . GLY A 1 83 ? -1.129 1.101 16.612 1.00 88.12 83 GLY A C 1
ATOM 658 O O . GLY A 1 83 ? -0.709 1.920 15.795 1.00 88.12 83 GLY A O 1
ATOM 659 N N . ARG A 1 84 ? -1.179 -0.207 16.324 1.00 92.06 84 ARG A N 1
ATOM 660 C CA . ARG A 1 84 ? -0.780 -0.775 15.031 1.00 92.06 84 ARG A CA 1
ATOM 661 C C . ARG A 1 84 ? -1.966 -1.347 14.282 1.00 92.06 84 ARG A C 1
ATOM 663 O O . ARG A 1 84 ? -2.698 -2.179 14.814 1.00 92.06 84 ARG A O 1
ATOM 670 N N . LEU A 1 85 ? -2.100 -0.940 13.027 1.00 93.56 85 LEU A N 1
ATOM 671 C CA . LEU A 1 85 ? -3.108 -1.414 12.095 1.00 93.56 85 LEU A CA 1
ATOM 672 C C . LEU A 1 85 ? -2.529 -2.522 11.218 1.00 93.56 85 LEU A C 1
ATOM 674 O O . LEU A 1 85 ? -1.503 -2.332 10.561 1.00 93.56 85 LEU A O 1
ATOM 678 N N . ARG A 1 86 ? -3.217 -3.663 11.168 1.00 96.62 86 ARG A N 1
ATOM 679 C CA . ARG A 1 86 ? -2.924 -4.751 10.232 1.00 96.62 86 ARG A CA 1
ATOM 680 C C . ARG A 1 86 ? -4.008 -4.829 9.169 1.00 96.62 86 ARG A C 1
ATOM 682 O O . ARG A 1 86 ? -5.197 -4.868 9.485 1.00 96.62 86 ARG A O 1
ATOM 689 N N . MET A 1 87 ? -3.591 -4.855 7.906 1.00 96.38 87 MET A N 1
ATOM 690 C CA . MET A 1 87 ? -4.493 -4.905 6.755 1.00 96.38 87 MET A CA 1
ATOM 691 C C . MET A 1 87 ? -4.015 -5.917 5.723 1.00 96.38 87 MET A C 1
ATOM 693 O O . MET A 1 87 ? -2.817 -6.107 5.514 1.00 96.38 87 MET A O 1
ATOM 697 N N . ILE A 1 88 ? -4.967 -6.541 5.042 1.00 97.06 88 ILE A N 1
ATOM 698 C CA . ILE A 1 88 ? -4.736 -7.365 3.862 1.00 97.06 88 ILE A CA 1
ATOM 699 C C . ILE A 1 88 ? -5.399 -6.656 2.689 1.00 97.06 88 ILE A C 1
ATOM 701 O O . ILE A 1 88 ? -6.586 -6.349 2.751 1.00 97.06 88 ILE A O 1
ATOM 705 N N . ILE A 1 89 ? -4.638 -6.392 1.632 1.00 94.94 89 ILE A N 1
ATOM 706 C CA . ILE A 1 89 ? -5.130 -5.741 0.420 1.00 94.94 89 ILE A CA 1
ATOM 707 C C . ILE A 1 89 ? -4.931 -6.694 -0.750 1.00 94.94 89 ILE A C 1
ATOM 709 O O . ILE A 1 89 ? -3.801 -7.004 -1.125 1.00 94.94 89 ILE A O 1
ATOM 713 N N . SER A 1 90 ? -6.037 -7.155 -1.319 1.00 94.62 90 SER A N 1
ATOM 714 C CA . SER A 1 90 ? -6.064 -7.919 -2.562 1.00 94.62 90 SER A CA 1
ATOM 715 C C . SER A 1 90 ? -6.326 -6.953 -3.707 1.00 94.62 90 SER A C 1
ATOM 717 O O . SER A 1 90 ? -7.401 -6.372 -3.788 1.00 94.62 90 SER A O 1
ATOM 719 N N . THR A 1 91 ? -5.343 -6.760 -4.579 1.00 92.12 91 THR A N 1
ATOM 720 C CA . THR A 1 91 ? -5.443 -5.810 -5.692 1.00 92.12 91 THR A CA 1
ATOM 721 C C . THR A 1 91 ? -4.780 -6.368 -6.948 1.00 92.12 91 THR A C 1
ATOM 723 O O . THR A 1 91 ? -4.122 -7.411 -6.918 1.00 92.12 91 THR A O 1
ATOM 726 N N . CYS A 1 92 ? -4.974 -5.689 -8.073 1.00 89.69 92 CYS A N 1
ATOM 727 C CA . CYS A 1 92 ? -4.271 -5.973 -9.316 1.00 89.69 92 CYS A CA 1
ATOM 728 C C . CYS A 1 92 ? -3.345 -4.805 -9.646 1.00 89.69 92 CYS A C 1
ATOM 730 O O . CYS A 1 92 ? -3.708 -3.644 -9.483 1.00 89.69 92 CYS A O 1
ATOM 732 N N . PHE A 1 93 ? -2.165 -5.119 -10.160 1.00 88.31 93 PHE A N 1
ATOM 733 C CA . PHE A 1 93 ? -1.270 -4.162 -10.791 1.00 88.31 93 PHE A CA 1
ATOM 734 C C . PHE A 1 93 ? -1.306 -4.396 -12.295 1.00 88.31 93 PHE A C 1
ATOM 736 O O . PHE A 1 93 ? -1.329 -5.546 -12.728 1.00 88.31 93 PHE A O 1
ATOM 743 N N . PHE A 1 94 ? -1.308 -3.330 -13.091 1.00 86.69 94 PHE A N 1
ATOM 744 C CA . PHE A 1 94 ? -1.309 -3.453 -14.556 1.00 86.69 94 PHE A CA 1
ATOM 745 C C . PHE A 1 94 ? 0.096 -3.326 -15.151 1.00 86.69 94 PHE A C 1
ATOM 747 O O . PHE A 1 94 ? 0.323 -3.660 -16.319 1.00 86.69 94 PHE A O 1
ATOM 754 N N . ALA A 1 95 ? 1.045 -2.793 -14.377 1.00 86.44 95 ALA A N 1
ATOM 755 C CA . ALA A 1 95 ? 2.420 -2.666 -14.812 1.00 86.44 95 ALA A CA 1
ATOM 756 C 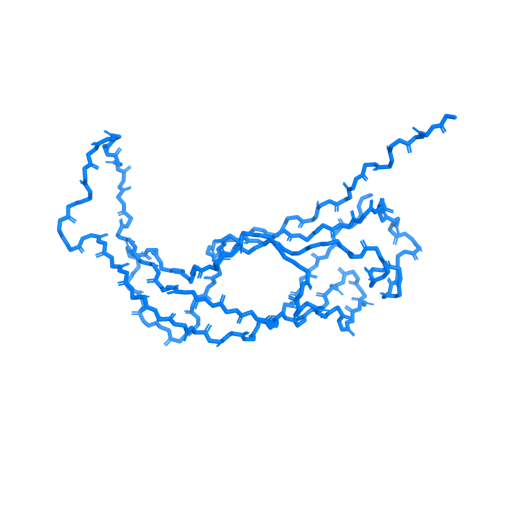C . ALA A 1 95 ? 3.421 -2.693 -13.657 1.00 86.44 95 ALA A C 1
ATOM 758 O O . ALA A 1 95 ? 3.109 -2.323 -12.528 1.00 86.44 95 ALA A O 1
ATOM 759 N N . ILE A 1 96 ? 4.655 -3.060 -13.987 1.00 86.62 96 ILE A N 1
ATOM 760 C CA . ILE A 1 96 ? 5.845 -2.693 -13.221 1.00 86.62 96 ILE A CA 1
ATOM 761 C C . ILE A 1 96 ? 6.530 -1.574 -13.997 1.00 86.62 96 ILE A C 1
ATOM 763 O O . ILE A 1 96 ? 6.863 -1.744 -15.174 1.00 86.62 96 ILE A O 1
ATOM 767 N N . TYR A 1 97 ? 6.688 -0.426 -13.347 1.00 87.31 97 TYR A N 1
ATOM 768 C CA . TYR A 1 97 ? 7.333 0.761 -13.893 1.00 87.31 97 TYR A CA 1
ATOM 769 C C . TYR A 1 97 ? 8.720 0.887 -13.271 1.00 87.31 97 TYR A C 1
ATOM 771 O O . TYR A 1 97 ? 8.855 0.768 -12.055 1.00 87.31 97 TYR A O 1
ATOM 779 N N . GLY A 1 98 ? 9.736 1.154 -14.087 1.00 88.75 98 GLY A N 1
ATOM 780 C CA . GLY A 1 98 ? 11.087 1.441 -13.629 1.00 88.75 98 GLY A CA 1
ATOM 781 C C . GLY A 1 98 ? 11.678 2.644 -14.349 1.00 88.75 98 GLY A C 1
ATOM 782 O O . GLY A 1 98 ? 11.519 2.782 -15.561 1.00 88.75 98 GLY A O 1
ATOM 783 N N . ARG A 1 99 ? 12.393 3.499 -13.622 1.00 89.31 99 ARG A N 1
ATOM 784 C CA . ARG A 1 99 ? 13.172 4.599 -14.202 1.00 89.31 99 ARG A CA 1
ATOM 785 C C . ARG A 1 99 ? 14.535 4.711 -13.547 1.00 89.31 99 ARG A C 1
ATOM 787 O O . ARG A 1 99 ? 14.659 4.537 -12.335 1.00 89.31 99 ARG A O 1
ATOM 794 N N . GLN A 1 100 ? 15.542 5.071 -14.328 1.00 88.44 100 GLN A N 1
ATOM 795 C CA . GLN A 1 100 ? 16.827 5.460 -13.774 1.00 88.44 100 GLN A CA 1
ATOM 796 C C . GLN A 1 100 ? 16.701 6.849 -13.139 1.00 88.44 100 GLN A C 1
ATOM 798 O O . GLN A 1 100 ? 16.211 7.793 -13.761 1.00 88.44 100 GLN A O 1
ATOM 803 N N . MET A 1 101 ? 17.139 6.989 -11.891 1.00 83.50 101 MET A N 1
ATOM 804 C CA . MET A 1 101 ? 17.136 8.270 -11.196 1.00 83.50 101 MET A CA 1
ATOM 805 C C . MET A 1 101 ? 18.105 9.232 -11.889 1.00 83.50 101 MET A C 1
ATOM 807 O O . MET A 1 101 ? 19.298 8.953 -12.022 1.00 83.50 101 MET A O 1
ATOM 811 N N . GLN A 1 102 ? 17.591 10.381 -12.321 1.00 75.69 102 GLN A N 1
ATOM 812 C CA . GLN A 1 102 ? 18.387 11.454 -12.908 1.00 75.69 102 GLN A CA 1
ATOM 813 C C . GLN A 1 102 ? 18.525 12.598 -11.906 1.00 75.69 102 GLN A C 1
ATOM 815 O O . GLN A 1 102 ? 17.553 12.998 -11.269 1.00 75.69 102 GLN A O 1
ATOM 820 N N . LYS A 1 103 ? 19.733 13.156 -11.783 1.00 67.06 10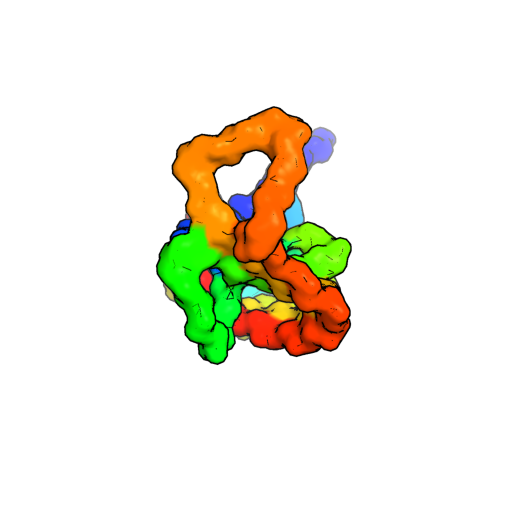3 LYS A N 1
ATOM 821 C CA . LYS A 1 103 ? 20.005 14.278 -10.870 1.00 67.06 103 LYS A CA 1
ATOM 822 C C . LYS A 1 103 ? 19.317 15.578 -11.317 1.00 67.06 103 LYS A C 1
ATOM 824 O O . LYS A 1 103 ? 18.956 16.395 -10.477 1.00 67.06 103 LYS A O 1
ATOM 829 N N . HIS A 1 104 ? 19.131 15.751 -12.628 1.00 69.31 104 HIS A N 1
ATOM 830 C CA . HIS A 1 104 ? 18.537 16.939 -13.246 1.00 69.31 104 HIS A CA 1
ATOM 831 C C . HIS A 1 104 ? 17.603 16.526 -14.393 1.00 69.31 104 HIS A C 1
ATOM 833 O O . HIS A 1 104 ? 18.042 16.495 -15.544 1.00 69.31 104 HIS A O 1
ATOM 839 N N . PRO A 1 105 ? 16.340 16.164 -14.106 1.00 67.56 105 PRO A N 1
ATOM 840 C CA . PRO A 1 105 ? 15.368 15.930 -15.164 1.00 67.56 105 PRO A CA 1
ATOM 841 C C . PRO A 1 105 ? 15.159 17.236 -15.939 1.00 67.56 105 PRO A C 1
ATOM 843 O O . PRO A 1 105 ? 14.875 18.280 -15.351 1.00 67.56 105 PRO A O 1
ATOM 846 N N . ILE A 1 106 ? 15.326 17.187 -17.258 1.00 75.06 106 ILE A N 1
ATOM 847 C CA . ILE A 1 106 ? 14.999 18.318 -18.128 1.00 75.06 106 ILE A CA 1
ATOM 848 C C . ILE A 1 106 ? 13.490 18.270 -18.346 1.00 75.06 106 ILE A C 1
ATOM 850 O O . ILE A 1 106 ? 12.982 17.318 -18.939 1.00 75.06 106 ILE A O 1
ATOM 854 N N . MET A 1 107 ? 12.780 19.274 -17.831 1.00 73.75 107 MET A N 1
ATOM 855 C CA . MET A 1 107 ? 11.339 19.411 -18.033 1.00 73.75 107 MET A CA 1
ATOM 856 C C . MET A 1 107 ? 11.031 19.389 -19.538 1.00 73.75 107 MET A C 1
ATOM 858 O O . MET A 1 107 ? 11.766 19.982 -20.325 1.00 73.75 107 MET A O 1
ATOM 862 N N . ASP A 1 108 ? 9.994 18.649 -19.930 1.00 78.81 108 ASP A N 1
ATOM 863 C CA . ASP A 1 108 ? 9.523 18.500 -21.318 1.00 78.81 108 ASP A CA 1
ATOM 864 C C . ASP A 1 108 ? 10.464 17.768 -22.297 1.00 78.81 108 ASP A C 1
ATOM 866 O O . ASP A 1 108 ? 10.131 17.611 -23.474 1.00 78.81 108 ASP A O 1
ATOM 870 N N . LYS A 1 109 ? 11.606 17.237 -21.837 1.00 80.81 109 LYS A N 1
ATOM 871 C CA . LYS A 1 109 ? 12.426 16.319 -22.641 1.00 80.81 109 LYS A CA 1
ATOM 872 C C . LYS A 1 109 ? 11.925 14.883 -22.465 1.00 80.81 109 LYS A C 1
ATOM 874 O O . LYS A 1 109 ? 11.685 14.429 -21.347 1.00 80.81 109 LYS A O 1
ATOM 879 N N . ALA A 1 110 ? 11.821 14.140 -23.567 1.00 77.69 110 ALA A N 1
ATOM 880 C CA . ALA A 1 110 ? 11.607 12.697 -23.504 1.00 77.69 110 ALA A CA 1
ATOM 881 C C . ALA A 1 110 ? 12.734 12.008 -22.710 1.00 77.69 110 ALA A C 1
ATOM 883 O O . ALA A 1 110 ? 13.888 12.443 -22.748 1.00 77.69 110 ALA A O 1
ATOM 884 N N . ALA A 1 111 ? 12.397 10.925 -22.005 1.00 78.0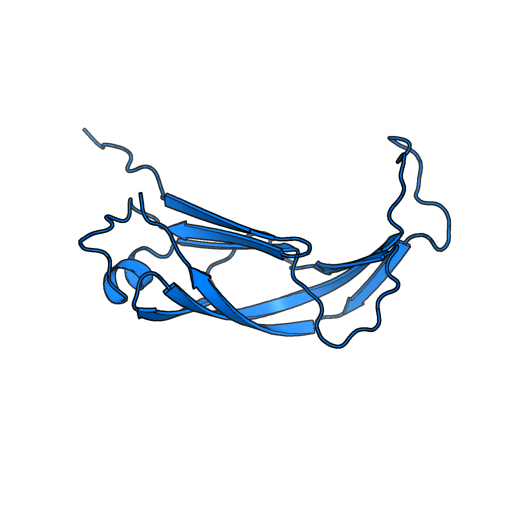0 111 ALA A N 1
ATOM 885 C CA . ALA A 1 111 ? 13.395 10.100 -21.334 1.00 78.00 111 ALA A CA 1
ATOM 886 C C . ALA A 1 111 ? 14.373 9.513 -22.364 1.00 78.00 111 ALA A C 1
ATOM 888 O O . ALA A 1 111 ? 13.954 9.056 -23.428 1.00 78.00 111 ALA A O 1
ATOM 889 N N . ASP A 1 112 ? 15.668 9.529 -22.041 1.00 82.19 112 ASP A N 1
ATOM 890 C CA . ASP A 1 112 ? 16.688 8.932 -22.902 1.00 82.19 112 ASP A CA 1
ATOM 891 C C . ASP A 1 112 ? 16.466 7.411 -22.993 1.00 82.19 112 ASP A C 1
ATOM 893 O O . ASP A 1 112 ? 15.999 6.770 -22.040 1.00 82.19 112 ASP A O 1
ATOM 897 N N . GLU A 1 113 ? 16.798 6.815 -24.137 1.00 82.38 113 GLU A N 1
ATOM 898 C CA . GLU A 1 113 ? 16.648 5.374 -24.342 1.00 82.38 113 GLU A CA 1
ATOM 899 C C . GLU A 1 113 ? 17.423 4.581 -23.273 1.00 82.38 113 GLU A C 1
ATOM 901 O O . GLU A 1 113 ? 18.515 4.965 -22.853 1.00 82.38 113 GLU A O 1
ATOM 906 N N . GLY A 1 114 ? 16.832 3.492 -22.776 1.00 84.38 114 GLY A N 1
ATOM 907 C CA . GLY A 1 114 ? 17.424 2.673 -21.714 1.00 84.38 114 GLY A CA 1
ATOM 908 C C . GLY A 1 114 ? 17.310 3.248 -20.296 1.00 84.38 114 GLY A C 1
ATOM 909 O O . GLY A 1 114 ? 17.678 2.560 -19.350 1.00 84.38 114 GLY A O 1
ATOM 910 N N . THR A 1 115 ? 16.757 4.454 -20.108 1.00 87.06 115 THR A N 1
ATOM 911 C CA . THR A 1 115 ? 16.528 5.041 -18.766 1.00 87.06 115 THR A CA 1
ATOM 912 C C . THR A 1 115 ? 15.124 4.776 -18.214 1.00 87.06 115 THR A C 1
ATOM 914 O O . THR A 1 115 ? 14.779 5.231 -17.121 1.00 87.06 115 THR A O 1
ATOM 917 N N . TYR A 1 116 ? 14.316 4.023 -18.964 1.00 88.88 116 TYR A N 1
ATOM 918 C CA . TYR A 1 116 ? 12.928 3.710 -18.657 1.00 88.88 116 TYR A CA 1
ATOM 919 C C . TYR A 1 116 ? 12.582 2.263 -19.022 1.00 88.88 116 TYR A C 1
ATOM 921 O O . TYR A 1 116 ? 12.990 1.766 -20.070 1.00 88.88 116 TYR A O 1
ATOM 929 N N . VAL A 1 117 ? 11.784 1.604 -18.179 1.00 88.62 117 VAL A N 1
ATOM 930 C CA . VAL A 1 117 ? 11.197 0.290 -18.453 1.00 88.62 117 VAL A CA 1
ATOM 931 C C . VAL A 1 117 ? 9.750 0.240 -17.973 1.00 88.62 117 VAL A C 1
ATOM 933 O O . VAL A 1 117 ? 9.410 0.727 -16.894 1.00 88.62 117 VAL A O 1
ATOM 936 N N . GLN A 1 118 ? 8.892 -0.394 -18.769 1.00 89.56 118 GLN A N 1
ATOM 937 C CA . GLN A 1 118 ? 7.535 -0.731 -18.362 1.00 89.56 118 GLN A CA 1
ATOM 938 C C . GLN A 1 118 ? 7.190 -2.139 -18.815 1.00 89.56 118 GLN A C 1
ATOM 940 O O . GLN A 1 118 ? 7.167 -2.432 -20.009 1.00 89.56 118 GLN A O 1
ATOM 945 N N . VAL A 1 119 ? 6.856 -2.997 -17.860 1.00 88.50 119 VAL A N 1
ATOM 946 C CA . VAL A 1 119 ? 6.290 -4.315 -18.145 1.00 88.50 119 VAL A CA 1
ATOM 947 C C . VAL A 1 119 ? 4.802 -4.240 -17.861 1.00 88.50 119 VAL A C 1
ATOM 949 O O . VAL A 1 119 ? 4.422 -4.090 -16.706 1.00 88.50 119 VAL A O 1
ATOM 952 N N . ARG A 1 120 ? 3.963 -4.320 -18.900 1.00 91.81 120 ARG A N 1
ATOM 953 C CA . ARG A 1 120 ? 2.498 -4.273 -18.772 1.00 91.81 120 ARG A CA 1
ATOM 954 C C . ARG A 1 120 ? 1.914 -5.676 -18.773 1.00 91.81 120 ARG A C 1
ATOM 956 O O . ARG A 1 120 ? 1.966 -6.354 -19.798 1.00 91.81 120 ARG A O 1
ATOM 963 N N . ARG A 1 121 ? 1.393 -6.106 -17.629 1.00 87.25 121 ARG A N 1
ATOM 964 C CA . ARG A 1 121 ? 0.701 -7.382 -17.422 1.00 87.25 121 ARG A CA 1
ATOM 965 C C . ARG A 1 121 ? -0.221 -7.235 -16.224 1.00 87.25 121 ARG A C 1
ATOM 967 O O . ARG A 1 121 ? 0.122 -6.519 -15.288 1.00 87.25 121 ARG A O 1
ATOM 974 N N . ASP A 1 122 ? -1.315 -7.983 -16.228 1.00 87.38 122 ASP A N 1
ATOM 975 C CA . ASP A 1 122 ? -2.141 -8.124 -15.036 1.00 87.38 122 ASP A CA 1
ATOM 976 C C . ASP A 1 122 ? -1.399 -8.980 -14.011 1.00 87.38 122 ASP A C 1
ATOM 978 O O . ASP A 1 122 ? -1.141 -10.169 -14.216 1.00 87.38 122 ASP A O 1
ATOM 982 N N . ILE A 1 123 ? -1.026 -8.354 -12.902 1.00 86.44 123 ILE A N 1
ATOM 983 C CA . ILE A 1 123 ? -0.317 -8.981 -11.795 1.00 86.44 123 ILE A CA 1
ATOM 984 C C . ILE A 1 123 ? -1.245 -8.932 -10.590 1.00 86.44 123 ILE A C 1
ATOM 986 O O . ILE A 1 123 ? -1.514 -7.865 -10.039 1.00 86.44 123 ILE A O 1
ATOM 990 N N . LYS A 1 124 ? -1.737 -10.095 -10.162 1.00 89.12 124 LYS A N 1
ATOM 991 C CA . LYS A 1 124 ? -2.503 -10.201 -8.916 1.00 89.12 124 LYS A CA 1
ATOM 992 C C . LYS A 1 124 ? -1.554 -10.054 -7.731 1.00 89.12 124 LYS A C 1
ATOM 994 O O . LYS A 1 124 ? -0.542 -10.748 -7.663 1.00 89.12 124 LYS A O 1
ATOM 999 N N . GLY A 1 125 ? -1.894 -9.167 -6.805 1.00 87.44 125 GLY A N 1
ATOM 1000 C CA . GLY A 1 125 ? -1.107 -8.874 -5.617 1.00 87.44 125 GLY A CA 1
ATOM 1001 C C . GLY A 1 125 ? -1.909 -9.068 -4.339 1.00 87.44 125 GLY A C 1
ATOM 1002 O O . GLY A 1 125 ? -3.073 -8.679 -4.259 1.00 87.44 125 GLY A O 1
ATOM 1003 N N . ILE A 1 126 ? -1.259 -9.636 -3.325 1.00 91.69 126 ILE A N 1
ATOM 1004 C CA . ILE A 1 126 ? -1.731 -9.599 -1.941 1.00 91.69 126 ILE A CA 1
ATOM 1005 C C . ILE A 1 126 ? -0.695 -8.822 -1.142 1.00 91.69 126 ILE A C 1
ATOM 1007 O O . ILE A 1 126 ? 0.442 -9.267 -0.990 1.00 91.69 126 ILE A O 1
ATOM 1011 N N . ILE A 1 127 ? -1.094 -7.668 -0.626 1.00 91.00 127 ILE A N 1
ATOM 1012 C CA . ILE A 1 127 ? -0.263 -6.829 0.229 1.00 91.00 127 ILE A CA 1
ATOM 1013 C C . ILE A 1 127 ? -0.701 -7.072 1.666 1.00 91.00 127 ILE A C 1
ATOM 1015 O O . ILE A 1 127 ? -1.884 -6.979 1.992 1.00 91.00 127 ILE A O 1
ATOM 1019 N N . LYS A 1 128 ? 0.259 -7.382 2.533 1.00 93.62 128 LYS A N 1
ATOM 1020 C CA . LYS A 1 128 ? 0.050 -7.429 3.979 1.00 93.62 128 LYS A CA 1
ATOM 1021 C C . LYS A 1 128 ? 0.703 -6.193 4.573 1.00 93.62 128 LYS A C 1
ATOM 1023 O O . LYS A 1 128 ? 1.919 -6.046 4.477 1.00 93.62 128 LYS A O 1
ATOM 1028 N N . LEU A 1 129 ? -0.106 -5.308 5.136 1.00 92.25 129 LEU A N 1
ATOM 1029 C CA . LEU A 1 129 ? 0.359 -4.101 5.802 1.00 92.25 129 LEU A CA 1
ATOM 1030 C C . LEU A 1 129 ? 0.319 -4.298 7.310 1.00 92.25 129 LEU A C 1
ATOM 1032 O O . LEU A 1 129 ? -0.652 -4.830 7.846 1.00 92.25 129 LEU A O 1
ATOM 1036 N N . ASP A 1 130 ? 1.371 -3.833 7.970 1.00 93.50 130 ASP A N 1
ATOM 1037 C CA . ASP A 1 130 ? 1.461 -3.706 9.419 1.00 93.50 130 ASP A CA 1
ATOM 1038 C C . ASP A 1 130 ? 2.122 -2.358 9.713 1.00 93.50 130 ASP A C 1
ATOM 1040 O O . ASP A 1 130 ? 3.339 -2.198 9.574 1.00 93.50 130 ASP A O 1
ATOM 1044 N N . LEU A 1 131 ? 1.303 -1.360 10.040 1.00 90.06 131 LEU A N 1
ATOM 1045 C CA . LEU A 1 131 ? 1.726 0.034 10.142 1.00 90.06 131 LEU A CA 1
ATOM 1046 C C . LEU A 1 131 ? 1.299 0.624 11.490 1.00 90.06 131 LEU A C 1
ATOM 1048 O O . LEU A 1 131 ? 0.183 0.360 11.943 1.00 90.06 131 LEU A O 1
ATOM 1052 N N . PRO A 1 132 ? 2.149 1.436 12.143 1.00 88.81 132 PRO A N 1
ATOM 1053 C CA . PRO A 1 132 ? 1.681 2.272 13.237 1.00 88.81 132 PRO A CA 1
ATOM 1054 C C . PRO A 1 132 ? 0.715 3.329 12.684 1.00 88.81 132 PRO A C 1
ATOM 1056 O O . PRO A 1 132 ? 0.993 3.937 11.650 1.00 88.81 132 PRO A O 1
ATOM 1059 N N . ILE A 1 133 ? -0.393 3.565 13.381 1.00 82.56 133 ILE A N 1
ATOM 1060 C CA . ILE A 1 133 ? -1.276 4.706 13.129 1.00 82.56 133 ILE A CA 1
ATOM 1061 C C . ILE A 1 133 ? -1.298 5.579 14.381 1.00 82.56 133 ILE A C 1
ATOM 1063 O O . ILE A 1 133 ? -1.734 5.151 15.446 1.00 82.56 133 ILE A O 1
ATOM 1067 N N . VAL A 1 134 ? -0.766 6.795 14.255 1.00 70.94 134 VAL A N 1
ATOM 1068 C CA . VAL A 1 134 ? -0.818 7.806 15.316 1.00 70.94 134 VAL A CA 1
ATOM 1069 C C . VAL A 1 134 ? -2.085 8.608 15.097 1.00 70.94 134 VAL A C 1
ATOM 1071 O O . VAL A 1 134 ? -2.161 9.383 14.152 1.00 70.94 134 VAL A O 1
ATOM 1074 N N . ILE A 1 135 ? -3.087 8.348 15.926 1.00 70.44 135 ILE A N 1
ATOM 1075 C CA . ILE A 1 135 ? -4.370 9.044 15.916 1.00 70.44 135 ILE A CA 1
ATOM 1076 C C . ILE A 1 135 ? -4.199 10.258 16.826 1.00 70.44 135 ILE A C 1
ATOM 1078 O O . ILE A 1 135 ? -3.976 10.067 18.018 1.00 70.44 135 ILE A O 1
ATOM 1082 N N . GLU A 1 136 ? -4.213 11.458 16.243 1.00 61.03 136 GLU A N 1
ATOM 1083 C CA . GLU A 1 136 ? -4.157 12.745 16.958 1.00 61.03 136 GLU A CA 1
ATOM 1084 C C . GLU A 1 136 ? -5.547 13.217 17.399 1.00 61.03 136 GLU A C 1
ATOM 1086 O O . GLU A 1 136 ? -6.522 12.962 16.651 1.00 61.03 136 GLU A O 1
#

Sequence (136 aa):
SLHQLTPTIYTYSSPGTSISIGFKNPLQQDTVNLEELQRNFNYVALDKLPLFGLDVPSNWEVYPQTPVSSFDEGVHISAYENGRLRMIISTCFFAIYGRQMQKHPIMDKAADEGTYVQVRRDIKGIIKLDLPIVIE

Foldseek 3Di:
DPPQADWDKDWDDDVQWTKIWIFRHADDPVPDFLVNCQVRTDKMFTDGDDDPPDPDPPQKRKGFAFPDRIDDPQKDFDGDDPQKTKIKRWGWTQKIWMAGDDPDDDPPDDDDPPRIDIDGDTDIDIDIDIDGDDRD

pLDDT: mean 85.95, std 10.03, range [43.38, 97.25]

Secondary structure (DSSP, 8-state):
----PPPEEEEEEETTEEEEEEESS---TTT--HHHHHHHEEEEEEEE---TT----TTEEEEEE-SSSEE-TTEEEEEEETTEEEEEEEEEEEEEEEEE--SS--TTPPPPTTSEEEEEEEEEEEEEEEEE----